Protein AF-A0A1H2W1K1-F1 (afdb_monomer_lite)

Secondary structure (DSSP, 8-state):
------TT-GGG-S---GGGS-HHHHHHHHHHHHH-TTSGGGGS-TTHHHHHHHHHHHHHHHHHHTT---SSSSPP---

Foldseek 3Di:
DDADPDVVPVVVDHDDDLLVDDPVVSLVVLVVQLVPPVDPSVPADSCRVVVVLVVQQVVVVVCVVVVHDDPDSGDDDDD

Radius of gyration: 14.22 Å; chains: 1; bounding box: 28×28×39 Å

Structure (mmCIF, N/CA/C/O backbone):
data_AF-A0A1H2W1K1-F1
#
_entry.id   AF-A0A1H2W1K1-F1
#
loop_
_atom_site.group_PDB
_atom_site.id
_atom_site.type_symbol
_atom_site.label_atom_id
_atom_site.label_alt_id
_atom_site.label_comp_id
_atom_site.label_asym_id
_atom_site.label_entity_id
_atom_site.label_seq_id
_atom_site.pdbx_PDB_ins_code
_atom_site.Cartn_x
_atom_site.Cartn_y
_atom_site.Cartn_z
_atom_site.occupancy
_atom_site.B_iso_or_equiv
_atom_site.auth_seq_id
_atom_site.auth_comp_id
_atom_site.auth_asym_id
_atom_site.auth_atom_id
_atom_site.pdbx_PDB_model_num
ATOM 1 N N . MET A 1 1 ? -15.428 15.671 -11.423 1.00 61.91 1 MET A N 1
ATOM 2 C CA . MET A 1 1 ? -14.719 14.758 -10.502 1.00 61.91 1 MET A CA 1
ATOM 3 C C . MET A 1 1 ? -13.275 14.670 -10.974 1.00 61.91 1 MET A C 1
ATOM 5 O O . MET A 1 1 ? -13.080 14.326 -12.133 1.00 61.91 1 MET A O 1
ATOM 9 N N . GLY A 1 2 ? -12.297 15.076 -10.163 1.00 73.19 2 GLY A N 1
ATOM 10 C CA . GLY A 1 2 ? -10.872 14.933 -10.492 1.00 73.19 2 GLY A CA 1
ATOM 11 C C . GLY A 1 2 ? -10.320 13.632 -9.912 1.00 73.19 2 GLY A C 1
ATOM 12 O O . GLY A 1 2 ? -10.821 13.176 -8.892 1.00 73.19 2 GLY A O 1
ATOM 13 N N . PHE A 1 3 ? -9.317 13.042 -10.556 1.00 77.00 3 PHE A N 1
ATOM 14 C CA . PHE A 1 3 ? -8.592 11.883 -10.033 1.00 77.00 3 PHE A CA 1
ATOM 15 C C . PHE A 1 3 ? -7.183 12.300 -9.607 1.00 77.00 3 PHE A C 1
ATOM 17 O O . PHE A 1 3 ? -6.599 13.202 -10.210 1.00 77.00 3 PHE A O 1
ATOM 24 N N . LEU A 1 4 ? -6.635 11.635 -8.589 1.00 76.81 4 LEU A N 1
ATOM 25 C CA . LEU A 1 4 ? -5.252 11.816 -8.156 1.00 76.81 4 LEU A CA 1
ATOM 26 C C . LEU A 1 4 ? -4.352 10.749 -8.786 1.00 76.81 4 LEU A C 1
ATOM 28 O O . LEU A 1 4 ? -4.739 9.586 -8.912 1.00 76.81 4 LEU A O 1
ATOM 32 N N . TYR A 1 5 ? -3.142 11.158 -9.158 1.00 78.25 5 TYR A N 1
ATOM 33 C CA . TYR A 1 5 ? -2.163 10.342 -9.877 1.00 78.25 5 TYR A CA 1
ATOM 34 C C . TYR A 1 5 ? -0.814 10.384 -9.164 1.00 78.25 5 TYR A C 1
ATOM 36 O O . TYR A 1 5 ? -0.480 11.381 -8.516 1.00 78.25 5 TYR A O 1
ATOM 44 N N . HIS A 1 6 ? -0.013 9.329 -9.323 1.00 73.06 6 HIS A N 1
ATOM 45 C CA . HIS A 1 6 ? 1.390 9.366 -8.920 1.00 73.06 6 HIS A CA 1
ATOM 46 C C . HIS A 1 6 ? 2.099 10.535 -9.628 1.00 73.06 6 HIS A C 1
ATOM 48 O O . HIS A 1 6 ? 1.883 10.781 -10.817 1.00 73.06 6 HIS A O 1
ATOM 54 N N . TYR A 1 7 ? 2.920 11.286 -8.885 1.00 68.81 7 TYR A N 1
ATOM 55 C CA . TYR A 1 7 ? 3.645 12.442 -9.416 1.00 68.81 7 TYR A CA 1
ATOM 56 C C . TYR A 1 7 ? 4.502 12.007 -10.617 1.00 68.81 7 TYR A C 1
ATOM 58 O O . TYR A 1 7 ? 5.299 11.082 -10.492 1.00 68.81 7 TYR A O 1
ATOM 66 N N . TYR A 1 8 ? 4.295 12.655 -11.769 1.00 67.06 8 TYR A N 1
ATOM 67 C CA . TYR A 1 8 ? 4.860 12.310 -13.087 1.00 67.06 8 TYR A CA 1
ATOM 68 C C . TYR A 1 8 ? 4.346 11.027 -13.780 1.00 67.06 8 TYR A C 1
ATOM 70 O O . TYR A 1 8 ? 4.861 10.675 -14.837 1.00 67.06 8 TYR A O 1
ATOM 78 N N . GLU A 1 9 ? 3.299 10.360 -13.280 1.00 77.50 9 GLU A N 1
ATOM 79 C CA . GLU A 1 9 ? 2.778 9.100 -13.853 1.00 77.50 9 GLU A CA 1
ATOM 80 C C . GLU A 1 9 ? 1.304 9.199 -14.324 1.00 77.50 9 GLU A C 1
ATOM 82 O O . GLU A 1 9 ? 0.545 8.235 -14.243 1.00 77.50 9 GLU A O 1
ATOM 87 N N . LEU A 1 10 ? 0.881 10.356 -14.862 1.00 80.06 10 LEU A N 1
ATOM 88 C CA . LEU A 1 10 ? -0.503 10.611 -15.322 1.00 80.06 10 LEU A CA 1
ATOM 89 C C . LEU A 1 10 ? -1.032 9.538 -16.297 1.00 80.06 10 LEU A C 1
ATOM 91 O O . LEU A 1 10 ? -2.181 9.111 -16.196 1.00 80.06 10 LEU A O 1
ATOM 95 N N . ALA A 1 11 ? -0.187 9.076 -17.224 1.00 82.81 11 ALA A N 1
ATOM 96 C CA . ALA A 1 11 ? -0.560 8.115 -18.265 1.00 82.81 11 ALA A CA 1
ATOM 97 C C . ALA A 1 11 ? -0.956 6.725 -17.728 1.00 82.81 11 ALA A C 1
ATOM 99 O O . ALA A 1 11 ? -1.577 5.949 -18.450 1.00 82.81 11 ALA A O 1
ATOM 100 N N . ARG A 1 12 ? -0.613 6.400 -16.474 1.00 77.94 12 ARG A N 1
ATOM 101 C CA . ARG A 1 12 ? -0.915 5.098 -15.855 1.00 77.94 12 ARG A CA 1
ATOM 102 C C . ARG A 1 12 ? -2.244 5.048 -15.117 1.00 77.94 12 ARG A C 1
ATOM 104 O O . ARG A 1 12 ? -2.642 3.984 -14.648 1.00 77.94 12 ARG A O 1
ATOM 111 N N . GLY A 1 13 ? -2.955 6.168 -15.071 1.00 81.88 13 GLY A N 1
ATOM 112 C CA . GLY A 1 13 ? -4.239 6.238 -14.399 1.00 81.88 13 GLY A CA 1
ATOM 113 C C . GLY A 1 13 ? -4.118 6.554 -12.905 1.00 81.88 13 GLY A C 1
ATOM 114 O O . GLY A 1 13 ? -3.024 6.801 -12.390 1.00 81.88 13 GLY A O 1
ATOM 115 N N . PRO A 1 14 ? -5.264 6.597 -12.211 1.00 82.31 14 PRO A N 1
ATOM 116 C CA . PRO A 1 14 ? -5.329 7.027 -10.823 1.00 82.31 14 PRO A CA 1
ATOM 117 C C . PRO A 1 14 ? -4.579 6.091 -9.879 1.00 82.31 14 PRO A C 1
ATOM 119 O O . PRO A 1 14 ? -4.344 4.921 -10.195 1.00 82.31 14 PRO A O 1
ATOM 122 N N . PHE A 1 15 ? -4.292 6.584 -8.673 1.00 79.12 15 PHE A N 1
ATOM 123 C CA . PHE A 1 15 ? -3.823 5.733 -7.582 1.00 79.12 15 PHE A CA 1
ATOM 124 C C . PHE A 1 15 ? -4.768 4.547 -7.369 1.00 79.12 15 PHE A C 1
ATOM 126 O O . PHE A 1 15 ? -5.972 4.710 -7.169 1.00 79.12 15 PHE A O 1
ATOM 133 N N . ARG A 1 16 ? -4.200 3.341 -7.369 1.00 81.94 16 ARG A N 1
ATOM 134 C CA . ARG A 1 16 ? -4.893 2.106 -6.999 1.00 81.94 16 ARG A CA 1
ATOM 135 C C . ARG A 1 16 ? -4.048 1.369 -5.977 1.00 81.94 16 ARG A C 1
ATOM 137 O O . ARG A 1 16 ? -2.840 1.218 -6.170 1.00 81.94 16 ARG A O 1
ATOM 144 N N . SER A 1 17 ? -4.667 0.932 -4.884 1.00 87.38 17 SER A N 1
ATOM 145 C CA . SER A 1 17 ? -3.954 0.130 -3.897 1.00 87.38 17 SER A CA 1
ATOM 146 C C . SER A 1 17 ? -3.787 -1.292 -4.416 1.00 87.38 17 SER A C 1
ATOM 148 O O . SER A 1 17 ? -4.764 -1.929 -4.795 1.00 87.38 17 SER A O 1
ATOM 150 N N . LEU A 1 18 ? -2.561 -1.817 -4.390 1.00 90.25 18 LEU A N 1
ATOM 151 C CA . LEU A 1 18 ? -2.334 -3.239 -4.661 1.00 90.25 18 LEU A CA 1
ATOM 152 C C . LEU A 1 18 ? -2.891 -4.126 -3.545 1.00 90.25 18 LEU A C 1
ATOM 154 O O . LEU A 1 18 ? -3.247 -5.264 -3.809 1.00 90.25 18 LEU A O 1
ATOM 158 N N . THR A 1 19 ? -3.000 -3.615 -2.315 1.00 90.94 19 THR A N 1
ATOM 159 C CA . THR A 1 19 ? -3.553 -4.384 -1.192 1.00 90.94 19 THR A CA 1
ATOM 160 C C . THR A 1 19 ? -5.075 -4.505 -1.236 1.00 90.94 19 THR A C 1
ATOM 162 O O . THR A 1 19 ? -5.627 -5.293 -0.481 1.00 90.94 19 THR A O 1
ATOM 165 N N . ASP A 1 20 ? -5.752 -3.779 -2.138 1.00 90.38 20 ASP A N 1
ATOM 166 C CA . ASP A 1 20 ? -7.181 -3.980 -2.424 1.00 90.38 20 ASP A CA 1
ATOM 167 C C . ASP A 1 20 ? -7.444 -5.207 -3.312 1.00 90.38 20 ASP A C 1
ATOM 169 O O . ASP A 1 20 ? -8.594 -5.625 -3.446 1.00 90.38 20 ASP A O 1
ATOM 173 N N . LEU A 1 21 ? -6.403 -5.763 -3.937 1.00 91.56 21 LEU A N 1
ATOM 174 C CA . LEU A 1 21 ? -6.492 -6.926 -4.815 1.00 91.56 21 LEU A CA 1
ATOM 175 C C . LEU A 1 21 ? -6.174 -8.217 -4.045 1.00 91.56 21 LEU A C 1
ATOM 177 O O . LEU A 1 21 ? -5.472 -8.170 -3.029 1.00 91.56 21 LEU A O 1
ATOM 181 N N . PRO A 1 22 ? -6.626 -9.386 -4.540 1.00 92.81 22 PRO A N 1
ATOM 182 C CA . PRO A 1 22 ? -6.103 -10.671 -4.090 1.00 92.81 22 PRO A CA 1
ATOM 183 C C . PRO A 1 22 ? -4.571 -10.696 -4.171 1.00 92.81 22 PRO A C 1
ATOM 185 O O . PRO A 1 22 ? -3.986 -10.153 -5.111 1.00 92.81 22 PRO A O 1
ATOM 188 N N . LEU A 1 23 ? -3.913 -11.323 -3.191 1.00 91.94 23 LEU A N 1
ATOM 189 C CA . LEU A 1 23 ? -2.450 -11.310 -3.067 1.00 91.94 23 LEU A CA 1
ATOM 190 C C . LEU A 1 23 ? -1.757 -11.792 -4.351 1.00 91.94 23 LEU A C 1
ATOM 192 O O . LEU A 1 23 ? -0.779 -11.198 -4.793 1.00 91.94 23 LEU A O 1
ATOM 196 N N . ASP A 1 24 ? -2.290 -12.839 -4.963 1.00 94.25 24 ASP A N 1
ATOM 197 C CA . ASP A 1 24 ? -1.780 -13.482 -6.168 1.00 94.25 24 ASP A CA 1
ATOM 198 C C . ASP A 1 24 ? -1.779 -12.499 -7.354 1.00 94.25 24 ASP A C 1
ATOM 200 O O . ASP A 1 24 ? -0.765 -12.335 -8.038 1.00 94.25 24 ASP A O 1
ATOM 204 N N . GLU A 1 25 ? -2.884 -11.772 -7.544 1.00 95.25 25 GLU A N 1
ATOM 205 C CA . GLU A 1 25 ? -3.003 -10.714 -8.554 1.00 95.25 25 GLU A CA 1
ATOM 206 C C . GLU A 1 25 ? -2.073 -9.535 -8.244 1.00 95.25 25 GLU A C 1
ATOM 208 O O . GLU A 1 25 ? -1.380 -9.022 -9.129 1.00 95.25 25 GLU A O 1
ATOM 213 N N . ALA A 1 26 ? -2.009 -9.127 -6.975 1.00 93.56 26 ALA A N 1
ATOM 214 C CA . ALA A 1 26 ? -1.155 -8.036 -6.526 1.00 93.56 26 ALA A CA 1
ATOM 215 C C . ALA A 1 26 ? 0.332 -8.330 -6.789 1.00 93.56 26 ALA A C 1
ATOM 217 O O . ALA A 1 26 ? 1.060 -7.446 -7.249 1.00 93.56 26 ALA A O 1
ATOM 218 N N . LEU A 1 27 ? 0.780 -9.568 -6.550 1.00 93.88 27 L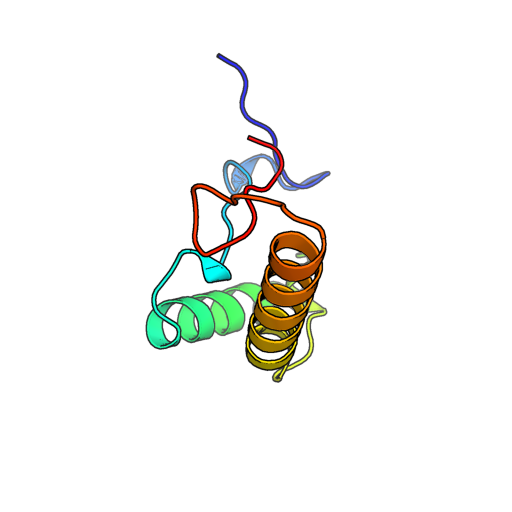EU A N 1
ATOM 219 C CA . LEU A 1 27 ? 2.153 -10.017 -6.801 1.00 93.88 27 LEU A CA 1
ATOM 220 C C . LEU A 1 27 ? 2.494 -10.014 -8.295 1.00 93.88 27 LEU A C 1
ATOM 222 O O . LEU A 1 27 ? 3.584 -9.573 -8.672 1.00 93.88 27 LEU A O 1
ATOM 226 N N . ILE A 1 28 ? 1.563 -10.446 -9.154 1.00 94.56 28 ILE A N 1
ATOM 227 C CA . ILE A 1 28 ? 1.732 -10.380 -10.614 1.00 94.56 28 ILE A CA 1
ATOM 228 C C . ILE A 1 28 ? 1.923 -8.926 -11.058 1.00 94.56 28 ILE A C 1
ATOM 230 O O . ILE A 1 28 ? 2.881 -8.617 -11.772 1.00 94.56 28 ILE A O 1
ATOM 234 N N . ILE A 1 29 ? 1.068 -8.017 -10.586 1.00 92.44 29 ILE A N 1
ATOM 235 C CA . ILE A 1 29 ? 1.160 -6.594 -10.936 1.00 92.44 29 ILE A CA 1
ATOM 236 C C . ILE A 1 29 ? 2.447 -5.979 -10.375 1.00 92.44 29 ILE A C 1
ATOM 238 O O . ILE A 1 29 ? 3.124 -5.229 -11.075 1.00 92.44 29 ILE A O 1
ATOM 242 N N . GLN A 1 30 ? 2.848 -6.309 -9.143 1.00 91.06 30 GLN A N 1
ATOM 243 C CA . GLN A 1 30 ? 4.113 -5.832 -8.577 1.00 91.06 30 GLN A CA 1
ATOM 244 C C . GLN A 1 30 ? 5.310 -6.253 -9.438 1.00 91.06 30 GLN A C 1
ATOM 246 O O . GLN A 1 30 ? 6.218 -5.446 -9.655 1.00 91.06 30 GLN A O 1
ATOM 251 N N . LYS A 1 31 ? 5.309 -7.491 -9.945 1.00 91.56 31 LYS A N 1
ATOM 252 C CA . LYS A 1 31 ? 6.356 -7.983 -10.843 1.00 91.56 31 LYS A CA 1
ATOM 253 C C . LYS A 1 31 ? 6.398 -7.178 -12.144 1.00 91.56 31 LYS A C 1
ATOM 255 O O . LYS A 1 31 ? 7.474 -6.739 -12.531 1.00 91.56 31 LYS A O 1
ATOM 260 N N . GLN A 1 32 ? 5.248 -6.898 -12.754 1.00 91.12 32 GLN A N 1
ATOM 261 C CA . GLN A 1 32 ? 5.165 -6.058 -13.958 1.00 91.12 32 GLN A CA 1
ATOM 262 C C . GLN A 1 32 ? 5.650 -4.622 -13.697 1.00 91.12 32 GLN A C 1
ATOM 264 O O . GLN A 1 32 ? 6.410 -4.059 -14.479 1.00 91.12 32 GLN A O 1
ATOM 269 N N . LEU A 1 33 ? 5.277 -4.029 -12.557 1.00 89.25 33 LEU A N 1
ATOM 270 C CA . LEU A 1 33 ? 5.726 -2.685 -12.169 1.00 89.25 33 LEU A CA 1
ATOM 271 C C . LEU A 1 33 ? 7.243 -2.612 -11.930 1.00 89.25 33 LEU A C 1
ATOM 273 O O . LEU A 1 33 ? 7.822 -1.534 -12.044 1.00 89.25 33 LEU A O 1
ATOM 277 N N . LYS A 1 34 ? 7.896 -3.732 -11.599 1.00 89.19 34 LYS A N 1
ATOM 278 C CA . LYS A 1 34 ? 9.359 -3.817 -11.482 1.00 89.19 34 LYS A CA 1
ATOM 279 C C . LYS A 1 34 ? 10.089 -3.789 -12.820 1.00 89.19 34 LYS A C 1
ATOM 281 O O . LYS A 1 34 ? 11.253 -3.391 -12.847 1.00 89.19 34 LYS A O 1
ATOM 286 N N . GLU A 1 35 ? 9.442 -4.203 -13.904 1.00 90.19 35 GLU A N 1
ATOM 287 C CA . GLU A 1 35 ? 10.069 -4.259 -15.229 1.00 90.19 35 GLU A CA 1
ATOM 288 C C . GLU A 1 35 ? 10.310 -2.855 -15.803 1.00 90.19 35 GLU A C 1
ATOM 290 O O . GLU A 1 35 ? 11.321 -2.621 -16.468 1.00 90.19 35 GLU A O 1
ATOM 295 N N . ASP A 1 36 ? 9.451 -1.886 -15.474 1.00 88.25 36 ASP A N 1
ATOM 296 C CA . ASP A 1 36 ? 9.661 -0.487 -15.841 1.00 88.25 36 ASP A CA 1
ATOM 297 C C . ASP A 1 36 ? 10.464 0.269 -14.772 1.00 88.25 36 ASP A C 1
ATOM 299 O O . ASP A 1 36 ? 9.919 0.825 -13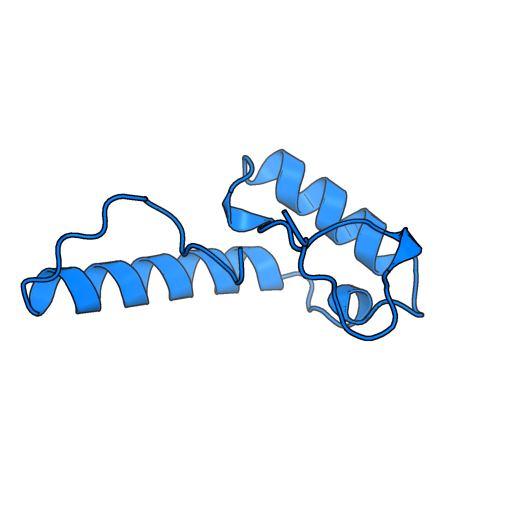.820 1.00 88.25 36 ASP A O 1
ATOM 303 N N . LYS A 1 37 ? 11.781 0.358 -14.978 1.00 83.19 37 LYS A N 1
ATOM 304 C CA . LYS A 1 37 ? 12.723 1.040 -14.073 1.00 83.19 37 LYS A CA 1
ATOM 305 C C . LYS A 1 37 ? 12.469 2.544 -13.887 1.00 83.19 37 LYS A C 1
ATOM 307 O O . LYS A 1 37 ? 13.048 3.133 -12.974 1.00 83.19 37 LYS A O 1
ATOM 312 N N . MET A 1 38 ? 11.644 3.173 -14.728 1.00 83.31 38 MET A N 1
ATOM 313 C CA . MET A 1 38 ? 11.273 4.585 -14.568 1.00 83.31 38 MET A CA 1
ATOM 314 C C . MET A 1 38 ? 10.195 4.780 -13.500 1.00 83.31 38 MET A C 1
ATOM 316 O O . MET A 1 38 ? 10.054 5.880 -12.966 1.00 83.31 38 MET A O 1
ATOM 320 N N . LEU A 1 39 ? 9.471 3.715 -13.139 1.00 83.00 39 LEU A N 1
ATOM 321 C CA . LEU A 1 39 ? 8.451 3.757 -12.100 1.00 83.00 39 LEU A CA 1
ATOM 322 C C . LEU A 1 39 ? 9.048 3.894 -10.715 1.00 83.00 39 LEU A C 1
ATOM 324 O O . LEU A 1 39 ? 9.985 3.178 -10.350 1.00 83.00 39 LEU A O 1
ATOM 328 N N . PHE A 1 40 ? 8.395 4.685 -9.866 1.00 81.75 40 PHE A N 1
ATOM 329 C CA . PHE A 1 40 ? 8.730 4.670 -8.444 1.00 81.75 40 PHE A CA 1
ATOM 330 C C . PHE A 1 40 ? 8.469 3.290 -7.818 1.00 81.75 40 PHE A C 1
ATOM 332 O O . PHE A 1 40 ? 9.253 2.805 -7.002 1.00 81.75 40 PHE A O 1
ATOM 339 N N . ALA A 1 41 ? 7.396 2.618 -8.252 1.00 85.25 41 ALA A N 1
ATOM 340 C CA . ALA A 1 41 ? 7.042 1.277 -7.795 1.00 85.25 41 ALA A CA 1
ATOM 341 C C . ALA A 1 41 ? 8.097 0.209 -8.139 1.00 85.25 41 ALA A C 1
ATOM 343 O O . ALA A 1 41 ? 8.180 -0.791 -7.426 1.00 85.25 41 ALA A O 1
ATOM 344 N N . SER A 1 42 ? 8.936 0.429 -9.158 1.00 88.44 42 SER A N 1
ATOM 345 C CA . SER A 1 42 ? 9.980 -0.532 -9.542 1.00 88.44 42 SER A CA 1
ATOM 346 C C . SER A 1 42 ? 11.085 -0.689 -8.496 1.00 88.44 42 SER A C 1
ATOM 348 O O . SER A 1 42 ? 11.743 -1.725 -8.427 1.00 88.44 42 SER A O 1
ATOM 350 N N . LYS A 1 43 ? 11.247 0.314 -7.626 1.00 89.56 43 LYS A N 1
ATOM 351 C CA . LYS A 1 43 ? 12.247 0.340 -6.548 1.00 89.56 43 LYS A CA 1
ATOM 352 C C . LYS A 1 43 ? 11.820 -0.447 -5.305 1.00 89.56 43 LYS A C 1
ATOM 354 O O . LYS A 1 43 ? 12.574 -0.513 -4.338 1.00 89.56 43 LYS A O 1
ATOM 359 N N . ARG A 1 44 ? 10.605 -1.006 -5.291 1.00 91.12 44 ARG A N 1
ATOM 360 C CA . ARG A 1 44 ? 10.092 -1.810 -4.172 1.00 91.12 44 ARG A CA 1
ATOM 361 C C . ARG A 1 44 ? 10.881 -3.116 -4.052 1.00 91.12 44 ARG A C 1
ATOM 363 O O . ARG A 1 44 ? 11.237 -3.728 -5.057 1.00 91.12 44 ARG A O 1
ATOM 370 N N . SER A 1 45 ? 11.120 -3.568 -2.827 1.00 91.75 45 SER A N 1
ATOM 371 C CA . SER A 1 45 ? 11.706 -4.883 -2.563 1.00 91.75 45 SER A CA 1
ATOM 372 C C . SER A 1 45 ? 10.754 -6.016 -2.977 1.00 91.75 45 SER A C 1
ATOM 374 O O . SER A 1 45 ? 9.578 -5.785 -3.260 1.00 91.75 45 SER A O 1
ATOM 376 N N . GLU A 1 46 ? 11.259 -7.247 -3.082 1.00 90.06 46 GLU A N 1
ATOM 377 C CA . GLU A 1 46 ? 10.429 -8.416 -3.437 1.00 90.06 46 GLU A CA 1
ATOM 378 C C . GLU A 1 46 ? 9.391 -8.738 -2.362 1.00 90.06 46 GLU A C 1
ATOM 380 O O . GLU A 1 46 ? 8.248 -9.053 -2.676 1.00 90.06 46 GLU A O 1
ATOM 385 N N . ASP A 1 47 ? 9.756 -8.559 -1.098 1.00 93.62 47 ASP A N 1
ATOM 386 C CA . ASP A 1 47 ? 8.900 -8.777 0.065 1.00 93.62 47 ASP A CA 1
ATOM 387 C C . ASP A 1 47 ? 7.928 -7.616 0.338 1.00 93.62 47 ASP A C 1
ATOM 389 O O . ASP A 1 47 ? 7.115 -7.696 1.258 1.00 93.62 47 ASP A O 1
ATOM 393 N N . TYR A 1 48 ? 7.981 -6.536 -0.454 1.00 94.38 48 TYR A N 1
ATOM 394 C CA . TYR A 1 48 ? 7.240 -5.304 -0.184 1.00 94.38 48 TYR A CA 1
ATOM 395 C C . TYR A 1 48 ? 5.745 -5.536 0.062 1.00 94.38 48 TYR A C 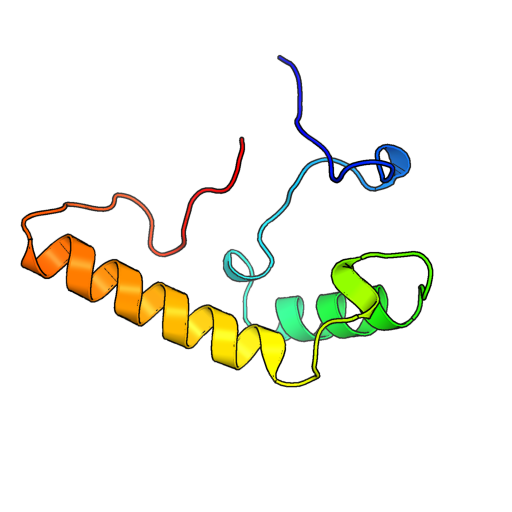1
ATOM 397 O O . TYR A 1 48 ? 5.213 -4.956 1.004 1.00 94.38 48 TYR A O 1
ATOM 405 N N . LEU A 1 49 ? 5.056 -6.358 -0.745 1.00 94.19 49 LEU A N 1
ATOM 406 C CA . LEU A 1 49 ? 3.617 -6.589 -0.559 1.00 94.19 49 LEU A CA 1
ATOM 407 C C . LEU A 1 49 ? 3.301 -7.343 0.735 1.00 94.19 49 LEU A C 1
ATOM 409 O O . LEU A 1 49 ? 2.351 -6.979 1.423 1.00 94.19 49 LEU A O 1
ATOM 413 N N . TYR A 1 50 ? 4.119 -8.324 1.110 1.00 95.44 50 TYR A N 1
ATOM 414 C CA . TYR A 1 50 ? 3.956 -9.046 2.373 1.00 95.44 50 TYR A CA 1
ATOM 415 C C . TYR A 1 50 ? 4.153 -8.111 3.565 1.00 95.44 50 TYR A C 1
ATOM 417 O O . TYR A 1 50 ? 3.283 -8.008 4.431 1.00 95.44 50 TYR A O 1
ATOM 425 N N . THR A 1 51 ? 5.253 -7.355 3.552 1.00 95.50 51 THR A N 1
ATOM 426 C CA . THR A 1 51 ? 5.554 -6.343 4.569 1.00 95.50 51 THR A CA 1
ATOM 427 C C . THR A 1 51 ? 4.449 -5.287 4.633 1.00 95.50 51 THR A C 1
ATOM 429 O O . THR A 1 51 ? 4.034 -4.871 5.713 1.00 95.50 51 THR A O 1
ATOM 432 N N . ARG A 1 52 ? 3.906 -4.877 3.483 1.00 94.56 52 ARG A N 1
ATOM 433 C CA . ARG A 1 52 ? 2.817 -3.906 3.402 1.00 94.56 52 ARG A CA 1
ATOM 434 C C . ARG A 1 52 ? 1.538 -4.421 4.061 1.00 94.56 52 ARG A C 1
ATOM 436 O O . ARG A 1 52 ? 0.966 -3.697 4.871 1.00 94.56 52 ARG A O 1
ATOM 443 N N . ILE A 1 53 ? 1.110 -5.637 3.734 1.00 94.12 53 ILE A N 1
ATOM 444 C CA . ILE A 1 53 ? -0.111 -6.245 4.284 1.00 94.12 53 ILE A CA 1
ATOM 445 C C . ILE A 1 53 ? 0.009 -6.416 5.804 1.00 94.12 53 ILE A C 1
ATOM 447 O O . ILE A 1 53 ? -0.913 -6.057 6.538 1.00 94.12 53 ILE A O 1
ATOM 451 N N . ASP A 1 54 ? 1.161 -6.885 6.291 1.00 95.69 54 ASP A N 1
ATOM 452 C CA . ASP A 1 54 ? 1.422 -7.029 7.729 1.00 95.69 54 ASP A CA 1
ATOM 453 C C . ASP A 1 54 ? 1.332 -5.682 8.469 1.00 95.69 54 ASP A C 1
ATOM 455 O O . ASP A 1 54 ? 0.642 -5.560 9.488 1.00 95.69 54 ASP A O 1
ATOM 459 N N . LEU A 1 55 ? 1.966 -4.638 7.930 1.00 95.69 55 LEU A N 1
ATOM 460 C CA . LEU A 1 55 ? 1.920 -3.297 8.515 1.00 95.69 55 LEU A CA 1
ATOM 461 C C . LEU A 1 55 ? 0.507 -2.703 8.499 1.00 95.69 55 LEU A C 1
ATOM 463 O O . LEU A 1 55 ? 0.096 -2.083 9.482 1.00 95.69 55 LEU A O 1
ATOM 467 N N . GLU A 1 56 ? -0.252 -2.903 7.420 1.00 94.81 56 GLU A N 1
ATOM 468 C CA . GLU A 1 56 ? -1.646 -2.458 7.328 1.00 94.81 56 GLU A CA 1
ATOM 469 C C . GLU A 1 56 ? -2.527 -3.150 8.373 1.00 94.81 56 GLU A C 1
ATOM 471 O O . GLU A 1 56 ? -3.309 -2.481 9.057 1.00 94.81 56 GLU A O 1
ATOM 476 N N . GLN A 1 57 ? -2.349 -4.458 8.579 1.00 94.88 57 GLN A N 1
ATOM 477 C CA . GLN A 1 57 ? -3.082 -5.204 9.600 1.00 94.88 57 GLN A CA 1
ATOM 478 C C . GLN A 1 57 ? -2.722 -4.735 11.018 1.00 94.88 57 GLN A C 1
ATOM 480 O O . GLN A 1 57 ? -3.610 -4.542 11.854 1.00 94.88 57 GLN A O 1
ATOM 485 N N . LYS A 1 58 ? -1.436 -4.489 11.295 1.00 96.38 58 LYS A N 1
ATOM 486 C CA . LYS A 1 58 ? -0.982 -3.923 12.577 1.00 96.38 58 LYS A CA 1
ATOM 487 C C . LYS A 1 58 ? -1.588 -2.544 12.823 1.00 96.38 58 LYS A C 1
ATOM 489 O O . LYS A 1 58 ? -2.145 -2.304 13.895 1.00 96.38 58 LYS A O 1
ATOM 494 N N . ALA A 1 59 ? -1.541 -1.661 11.826 1.00 95.06 59 ALA A N 1
ATOM 495 C CA . ALA A 1 59 ? -2.123 -0.325 11.913 1.00 95.06 59 ALA A CA 1
ATOM 496 C C . ALA A 1 59 ? -3.637 -0.382 12.165 1.00 95.06 59 ALA A C 1
ATOM 498 O O . ALA A 1 59 ? -4.140 0.310 13.053 1.00 95.06 59 ALA A O 1
ATOM 499 N N . ARG A 1 60 ? -4.356 -1.260 11.451 1.00 94.88 60 ARG A N 1
ATOM 500 C CA . ARG A 1 60 ? -5.786 -1.515 11.669 1.00 94.88 60 ARG A CA 1
ATOM 501 C C . ARG A 1 60 ? -6.067 -1.946 13.106 1.00 94.88 60 ARG A C 1
ATOM 503 O O . ARG A 1 60 ? -6.957 -1.386 13.743 1.00 94.88 60 ARG A O 1
ATOM 510 N N . ASN A 1 61 ? -5.314 -2.915 13.617 1.00 96.50 61 ASN A N 1
ATOM 511 C CA . ASN A 1 61 ? -5.513 -3.448 14.963 1.00 96.50 61 ASN A CA 1
ATOM 512 C C . ASN A 1 61 ? -5.284 -2.372 16.035 1.00 96.50 61 ASN A C 1
ATOM 514 O O . ASN A 1 61 ? -6.078 -2.256 16.965 1.00 96.50 61 ASN A O 1
ATOM 518 N N . ILE A 1 62 ? -4.250 -1.540 15.870 1.00 97.38 62 ILE A N 1
ATOM 519 C CA . ILE A 1 62 ? -3.975 -0.400 16.761 1.00 97.38 62 ILE A CA 1
ATOM 520 C C . ILE A 1 62 ? -5.092 0.648 16.681 1.00 97.38 62 ILE A C 1
ATOM 522 O O . ILE A 1 62 ? -5.481 1.228 17.692 1.00 97.38 62 ILE A O 1
ATOM 526 N N . PHE A 1 63 ? -5.622 0.912 15.487 1.00 95.94 63 PHE A N 1
ATOM 527 C CA . PHE A 1 63 ? -6.727 1.853 15.323 1.00 95.94 63 PHE A CA 1
ATOM 528 C C . PHE A 1 63 ? -7.998 1.351 16.023 1.00 95.94 63 PHE A C 1
ATOM 530 O O . PHE A 1 63 ? -8.640 2.111 16.748 1.00 95.94 63 PHE A O 1
ATOM 537 N N . ILE A 1 64 ? -8.319 0.062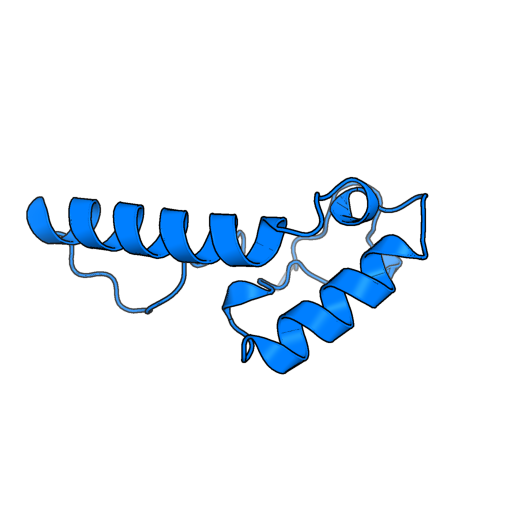 15.877 1.00 96.88 64 ILE A N 1
ATOM 538 C CA . ILE A 1 64 ? -9.461 -0.578 16.544 1.00 96.88 64 ILE A CA 1
ATOM 539 C C . ILE A 1 64 ? -9.286 -0.586 18.065 1.00 96.88 64 ILE A C 1
ATOM 541 O O . ILE A 1 64 ? -10.231 -0.264 18.782 1.00 96.88 64 ILE A O 1
ATOM 545 N N . SER A 1 65 ? -8.086 -0.885 18.576 1.00 98.12 65 SER A N 1
ATOM 546 C CA . SER A 1 65 ? -7.838 -0.909 20.025 1.00 98.12 65 SER A CA 1
ATOM 547 C C . SER A 1 65 ? -8.001 0.462 20.688 1.00 98.12 65 SER A C 1
ATOM 549 O O . SER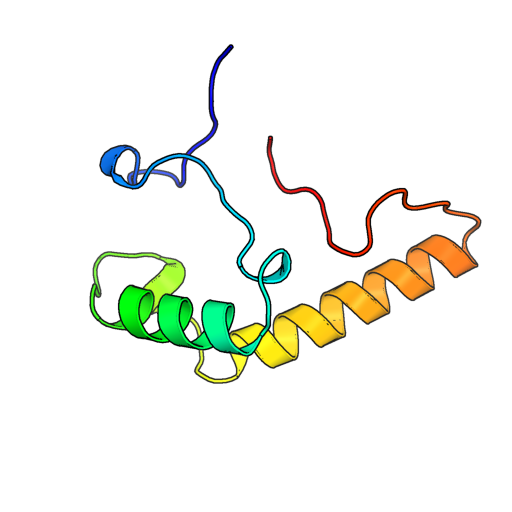 A 1 65 ? -8.327 0.538 21.869 1.00 98.12 65 SER A O 1
ATOM 551 N N . LYS A 1 66 ? -7.854 1.549 19.921 1.00 98.25 66 LYS A N 1
ATOM 552 C CA . LYS A 1 66 ? -8.138 2.926 20.356 1.00 98.25 66 LYS A CA 1
ATOM 553 C C . LYS A 1 66 ? -9.608 3.342 20.187 1.00 98.25 66 LYS A C 1
ATOM 555 O O . LYS A 1 66 ? -9.929 4.515 20.350 1.00 98.25 66 LYS A O 1
ATOM 560 N N . GLY A 1 67 ? -10.499 2.407 19.851 1.00 97.94 67 GLY A N 1
ATOM 561 C CA . GLY A 1 67 ? -11.930 2.654 19.642 1.00 97.94 67 GLY A CA 1
ATOM 562 C C . GLY A 1 67 ? -12.314 3.019 18.205 1.00 97.94 67 GLY A C 1
ATOM 563 O O . GLY A 1 67 ? -13.474 3.342 17.942 1.00 97.94 67 GLY A O 1
ATOM 564 N N . GLY A 1 68 ? -11.370 2.961 17.262 1.00 96.81 68 GLY A N 1
ATOM 565 C CA . GLY A 1 68 ? -11.629 3.196 15.848 1.00 96.81 68 GLY A CA 1
ATOM 566 C C . GLY A 1 68 ? -12.508 2.111 15.219 1.00 96.81 68 GLY A C 1
ATOM 567 O O . GLY A 1 68 ? -12.422 0.932 15.558 1.00 96.81 68 GLY A O 1
ATOM 568 N N . LYS A 1 69 ? -13.352 2.500 14.259 1.00 95.75 69 LYS A N 1
ATOM 569 C CA . LYS A 1 69 ? -14.265 1.594 13.536 1.00 95.75 69 LYS A CA 1
ATOM 570 C C . LYS A 1 69 ? -14.037 1.709 12.025 1.00 95.75 69 LYS A C 1
ATOM 572 O O . LYS A 1 69 ? -14.807 2.381 11.342 1.00 95.75 69 LYS A O 1
ATOM 577 N N . PRO A 1 70 ? -12.941 1.134 11.499 1.00 92.31 70 PRO A N 1
ATOM 578 C CA . PRO A 1 70 ? -12.571 1.295 10.098 1.00 92.31 70 PRO A CA 1
ATOM 579 C C . PRO A 1 70 ? -13.563 0.546 9.184 1.00 92.31 70 PRO A C 1
ATOM 581 O O . PRO A 1 70 ? -13.691 -0.676 9.315 1.00 92.31 70 PRO A O 1
ATOM 584 N N . PRO A 1 71 ? -14.232 1.239 8.240 1.00 91.06 71 PRO A N 1
ATOM 585 C CA . PRO A 1 71 ? -15.299 0.660 7.414 1.00 91.06 71 PRO A CA 1
ATOM 586 C C . PRO A 1 71 ? -14.789 -0.265 6.299 1.00 91.06 71 PRO A C 1
ATOM 588 O O . PRO A 1 71 ? -15.563 -1.024 5.726 1.00 91.06 71 PRO A O 1
ATOM 591 N N . ARG A 1 72 ? -13.492 -0.211 5.980 1.00 88.56 72 ARG A N 1
ATOM 592 C CA . ARG A 1 72 ? -12.820 -1.061 4.982 1.00 88.56 72 ARG A CA 1
ATOM 593 C C . ARG A 1 72 ? -11.714 -1.858 5.638 1.00 88.56 72 ARG A C 1
ATOM 595 O O . ARG A 1 72 ? -11.193 -1.402 6.649 1.00 88.56 72 ARG A O 1
ATOM 602 N N . ILE A 1 73 ? -11.348 -3.005 5.070 1.00 85.94 73 ILE A N 1
ATOM 603 C CA . ILE A 1 73 ? -10.268 -3.870 5.579 1.00 85.94 73 ILE A CA 1
ATOM 604 C C . ILE A 1 73 ? -8.900 -3.227 5.331 1.00 85.94 73 ILE A C 1
ATOM 606 O O . ILE A 1 73 ? -8.075 -3.166 6.241 1.00 85.94 73 ILE A O 1
ATOM 610 N N . THR A 1 74 ? -8.716 -2.678 4.137 1.00 86.19 74 THR A N 1
ATOM 611 C CA . THR A 1 74 ? -7.498 -2.027 3.659 1.00 86.19 74 THR A CA 1
ATOM 612 C C . THR A 1 74 ? -7.594 -0.503 3.792 1.00 86.19 74 THR A C 1
ATOM 614 O O . THR A 1 74 ? -8.700 0.063 3.787 1.00 86.19 74 THR A O 1
ATOM 617 N N . PRO A 1 75 ? -6.455 0.203 3.898 1.00 84.00 75 PRO A N 1
ATOM 618 C CA . PRO A 1 75 ? -6.440 1.659 3.881 1.00 84.00 75 PRO A CA 1
ATOM 619 C C . PRO A 1 75 ? -7.037 2.212 2.585 1.00 84.00 75 PRO A C 1
ATOM 621 O O . PRO A 1 75 ? -6.755 1.716 1.496 1.00 84.00 75 PRO A O 1
ATOM 624 N N . LEU A 1 76 ? -7.844 3.267 2.700 1.00 79.12 76 LEU A N 1
ATOM 625 C CA . LEU A 1 76 ? -8.219 4.081 1.549 1.00 79.12 76 LEU A CA 1
ATOM 626 C C . LEU A 1 76 ? -7.065 5.049 1.269 1.00 79.12 76 LEU A C 1
ATOM 628 O O . LEU A 1 76 ? -6.696 5.841 2.137 1.00 79.12 76 LEU A O 1
ATOM 632 N N . TYR A 1 77 ? -6.467 4.945 0.084 1.00 70.62 77 TYR A N 1
ATOM 633 C CA . TYR A 1 77 ? -5.481 5.919 -0.384 1.00 70.62 77 TYR A CA 1
ATOM 634 C C . TYR A 1 77 ? -6.156 7.203 -0.866 1.00 70.62 77 TYR A C 1
ATOM 636 O O . TYR A 1 77 ? -7.374 7.299 -0.834 1.00 70.62 77 TYR A O 1
ATOM 644 N N . MET A 1 78 ? -5.361 8.193 -1.281 1.00 65.88 78 MET A N 1
ATOM 645 C CA . MET A 1 78 ? -5.845 9.485 -1.773 1.00 65.88 78 MET A CA 1
ATOM 646 C C . MET A 1 78 ? -6.787 9.310 -2.981 1.00 65.88 78 MET A C 1
ATOM 648 O O . MET A 1 78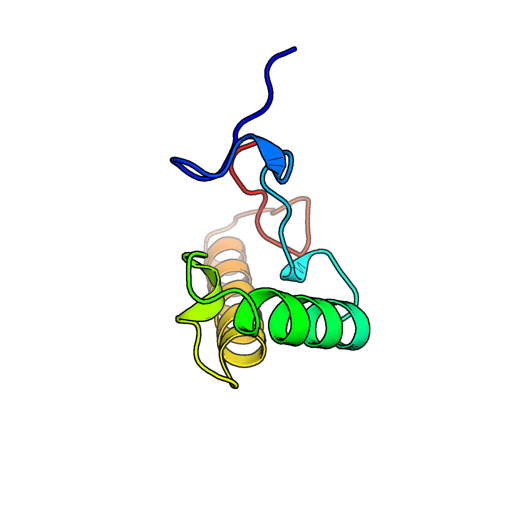 ? -6.334 9.267 -4.125 1.00 65.88 78 MET A O 1
ATOM 652 N N . THR A 1 79 ? -8.081 9.160 -2.694 1.00 53.62 79 THR A N 1
ATOM 653 C CA . THR A 1 79 ? -9.212 9.094 -3.629 1.00 53.62 79 THR A CA 1
ATOM 654 C C . THR A 1 79 ? -9.915 10.428 -3.728 1.00 53.62 79 THR A C 1
ATOM 656 O O . THR A 1 79 ? -10.092 11.053 -2.657 1.00 53.62 79 THR A O 1
#

pLDDT: mean 87.56, std 9.25, range [53.62, 98.25]

Sequence (79 aa):
MGFLYHYYELARGPFRSLTDLPLDEALIIQKQLKEDKMLFASKRSEDYLYTRIDLEQKARNIFISKGGKPPRITPLYMT